Protein AF-C6LHU2-F1 (afdb_monomer_lite)

Radius of gyration: 15.75 Å; chains: 1; bounding box: 28×20×45 Å

pLDDT: mean 87.89, std 11.66, range [43.5, 97.12]

Organism: NCBI:txid478749

Foldseek 3Di:
DDFPWDFDFDQPPVVRDTDTFTKTWPDKDKDFPDADPVGTDMDMDIDIDGD

Secondary structure (DSSP, 8-state):
----EEEEEEEETTTTEEEEEEEEEEEEEEEEEEEETTEEEEEEEEEEEE-

Sequence (51 aa):
MRKSDEIVEDLNTETMNIVDTQMYIDGYQVKLVSDTLYGSLWEVLFTLKEF

Structure (mmCIF, N/CA/C/O backbone):
data_AF-C6LHU2-F1
#
_entry.id   AF-C6LHU2-F1
#
loop_
_atom_site.group_PDB
_atom_site.id
_atom_site.type_symbol
_atom_site.label_atom_id
_atom_site.label_alt_id
_atom_site.label_comp_id
_atom_site.label_asym_id
_atom_site.label_entity_id
_atom_site.label_seq_id
_atom_site.pdbx_PDB_ins_code
_atom_site.Cartn_x
_atom_site.Cartn_y
_atom_site.Cartn_z
_atom_site.occupancy
_atom_site.B_iso_or_equiv
_atom_site.auth_seq_id
_atom_site.auth_comp_id
_atom_site.auth_asym_id
_atom_site.auth_atom_id
_atom_site.pdbx_PDB_model_num
ATOM 1 N N . MET A 1 1 ? -13.989 -9.438 -4.966 1.00 43.50 1 MET A N 1
ATOM 2 C CA . MET A 1 1 ? -12.572 -9.179 -4.636 1.00 43.50 1 MET A CA 1
ATOM 3 C C . MET A 1 1 ? -12.476 -9.216 -3.117 1.00 43.50 1 MET A C 1
ATOM 5 O O . MET A 1 1 ? -13.218 -8.483 -2.478 1.00 43.50 1 MET A O 1
ATOM 9 N N . ARG A 1 2 ? -11.736 -10.167 -2.536 1.00 48.53 2 ARG A N 1
ATOM 10 C CA . ARG A 1 2 ? -11.608 -10.301 -1.073 1.00 48.53 2 ARG A CA 1
ATOM 11 C C . ARG A 1 2 ? -10.732 -9.139 -0.599 1.00 48.53 2 ARG A C 1
ATOM 13 O O . ARG A 1 2 ? -9.646 -8.990 -1.149 1.00 48.53 2 ARG A O 1
ATOM 20 N N . LYS A 1 3 ? -11.214 -8.298 0.325 1.00 56.03 3 LYS A N 1
ATOM 21 C CA . LYS A 1 3 ? -10.345 -7.314 0.986 1.00 56.03 3 LYS A CA 1
ATOM 22 C C . LYS A 1 3 ? -9.197 -8.103 1.620 1.00 56.03 3 LYS A C 1
ATOM 24 O O . LYS A 1 3 ? -9.453 -9.091 2.305 1.00 56.03 3 LYS A O 1
ATOM 29 N N . SER A 1 4 ? -7.963 -7.770 1.270 1.00 63.22 4 SER A N 1
ATOM 30 C CA . SER A 1 4 ? -6.792 -8.304 1.951 1.00 63.22 4 SER A CA 1
ATOM 31 C C . SER A 1 4 ? -6.702 -7.584 3.288 1.00 63.22 4 SER A C 1
ATOM 33 O O . SER A 1 4 ? -6.473 -6.377 3.311 1.00 63.22 4 SER A O 1
ATOM 35 N N . ASP A 1 5 ? -6.987 -8.316 4.362 1.00 67.12 5 ASP A N 1
ATOM 36 C CA . ASP A 1 5 ? -6.787 -7.851 5.729 1.00 67.12 5 ASP A CA 1
ATOM 37 C C . ASP A 1 5 ? -5.280 -7.826 5.994 1.00 67.12 5 ASP A C 1
ATOM 39 O O . ASP A 1 5 ? -4.620 -8.863 5.881 1.00 67.12 5 ASP A O 1
ATOM 43 N N . GLU A 1 6 ? -4.736 -6.654 6.302 1.00 78.62 6 GLU A N 1
ATOM 44 C CA . GLU A 1 6 ? -3.313 -6.470 6.580 1.00 78.62 6 GLU A CA 1
ATOM 45 C C . GLU A 1 6 ? -3.145 -5.957 8.011 1.00 78.62 6 GLU A C 1
ATOM 47 O O . GLU A 1 6 ? -3.867 -5.057 8.444 1.00 78.62 6 GLU A O 1
ATOM 52 N N . ILE A 1 7 ? -2.233 -6.580 8.761 1.00 83.12 7 ILE A N 1
ATOM 53 C CA . ILE A 1 7 ? -1.835 -6.103 10.086 1.00 83.12 7 ILE A CA 1
ATOM 54 C C . ILE A 1 7 ? -0.677 -5.141 9.866 1.00 83.12 7 ILE A C 1
ATOM 56 O O . ILE A 1 7 ? 0.355 -5.535 9.322 1.00 83.12 7 ILE A O 1
ATOM 60 N N . VAL A 1 8 ? -0.875 -3.890 10.261 1.00 85.50 8 VAL A N 1
ATOM 61 C CA . VAL A 1 8 ? 0.108 -2.819 10.116 1.00 85.50 8 VAL A CA 1
ATOM 62 C C . VAL A 1 8 ? 0.431 -2.272 11.497 1.00 85.50 8 VAL A C 1
ATOM 64 O O . VAL A 1 8 ? -0.476 -1.999 12.281 1.00 85.50 8 VAL A O 1
ATOM 67 N N . GLU A 1 9 ? 1.721 -2.109 11.784 1.00 88.75 9 GLU A N 1
ATOM 68 C CA . GLU A 1 9 ? 2.179 -1.384 12.966 1.00 88.75 9 GLU A CA 1
ATOM 69 C C . GLU A 1 9 ? 1.904 0.111 12.770 1.00 88.75 9 GLU A C 1
ATOM 71 O O . GLU A 1 9 ? 2.481 0.747 11.882 1.00 88.75 9 GLU A O 1
ATOM 76 N N . ASP A 1 10 ? 1.025 0.670 13.597 1.00 85.69 10 ASP A N 1
ATOM 77 C CA . ASP A 1 10 ? 0.701 2.094 13.614 1.00 85.69 10 ASP A CA 1
ATOM 78 C C . ASP A 1 10 ? 1.085 2.730 14.955 1.00 85.69 10 ASP A C 1
ATOM 80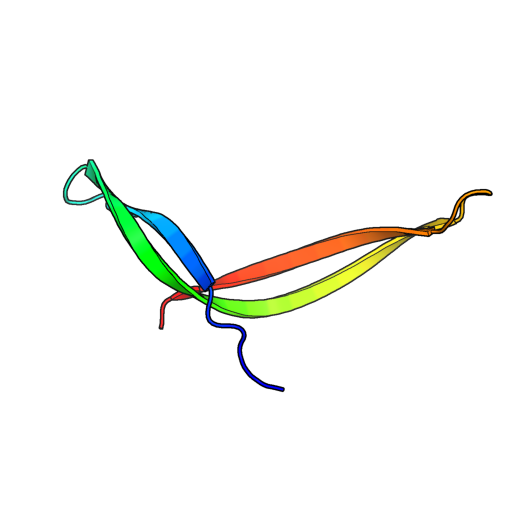 O O . ASP A 1 10 ? 1.060 2.096 16.016 1.00 85.69 10 ASP A O 1
ATOM 84 N N . LEU A 1 11 ? 1.470 4.006 14.915 1.00 89.69 11 LEU A N 1
ATOM 85 C CA . LEU A 1 11 ? 1.782 4.761 16.122 1.00 89.69 11 LEU A CA 1
ATOM 86 C C . LEU A 1 11 ? 0.496 5.356 16.693 1.00 89.69 11 LEU A C 1
ATOM 88 O O . LEU A 1 11 ? 0.011 6.387 16.225 1.00 89.69 11 LEU A O 1
ATOM 92 N N . ASN A 1 12 ? 0.014 4.787 17.796 1.00 86.69 12 ASN A N 1
ATOM 93 C CA . ASN A 1 12 ? -1.089 5.375 18.537 1.00 86.69 12 ASN A CA 1
ATOM 94 C C . ASN A 1 12 ? -0.641 6.712 19.153 1.00 86.69 12 ASN A C 1
ATOM 96 O O . ASN A 1 12 ? 0.147 6.757 20.102 1.00 86.69 12 ASN A O 1
ATOM 100 N N . THR A 1 13 ? -1.163 7.813 18.618 1.00 89.25 13 THR A N 1
ATOM 101 C CA . THR A 1 13 ? -0.736 9.171 18.992 1.00 89.25 13 THR A CA 1
ATOM 102 C C . THR A 1 13 ? -1.232 9.627 20.367 1.00 89.25 13 THR A C 1
ATOM 104 O O . THR A 1 13 ? -0.660 10.554 20.937 1.00 89.25 13 THR A O 1
ATOM 107 N N . GLU A 1 14 ? -2.237 8.961 20.941 1.00 90.75 14 GLU A N 1
ATOM 108 C CA . GLU A 1 14 ? -2.755 9.264 22.283 1.00 90.75 14 GLU A CA 1
ATOM 109 C C . GLU A 1 14 ? -1.880 8.654 23.384 1.00 90.75 14 GLU A C 1
ATOM 111 O O . GLU A 1 14 ? -1.670 9.258 24.435 1.00 90.75 14 GLU A O 1
ATOM 116 N N . THR A 1 15 ? -1.358 7.451 23.140 1.00 92.62 15 THR A N 1
ATOM 117 C CA . THR A 1 15 ? -0.580 6.678 24.123 1.00 92.62 15 THR A CA 1
ATOM 118 C C . THR A 1 15 ? 0.918 6.646 23.829 1.00 92.62 15 THR A C 1
ATOM 120 O O . THR A 1 15 ? 1.688 6.224 24.689 1.00 92.62 15 THR A O 1
ATOM 123 N N . MET A 1 16 ? 1.337 7.119 22.648 1.00 92.31 16 MET A N 1
ATOM 124 C CA . MET A 1 16 ? 2.710 7.055 22.127 1.00 92.31 16 MET A CA 1
ATOM 125 C C . MET A 1 16 ? 3.281 5.628 22.063 1.00 92.31 16 MET A C 1
ATOM 127 O O . MET A 1 16 ? 4.487 5.431 22.205 1.00 92.31 16 MET A O 1
ATOM 131 N N . ASN A 1 17 ? 2.420 4.635 21.832 1.00 92.06 17 ASN A N 1
ATOM 132 C CA . ASN A 1 17 ? 2.803 3.233 21.678 1.00 92.06 17 ASN A CA 1
ATOM 133 C C . ASN A 1 17 ? 2.590 2.764 20.238 1.00 92.06 17 ASN A C 1
ATOM 135 O O . ASN A 1 17 ? 1.660 3.210 19.568 1.00 92.06 17 ASN A O 1
ATOM 139 N N . ILE A 1 18 ? 3.426 1.825 19.794 1.00 91.94 18 ILE A N 1
ATOM 140 C CA . ILE A 1 18 ? 3.209 1.095 18.543 1.00 91.94 18 ILE A CA 1
ATOM 141 C C . ILE A 1 18 ? 2.176 0.004 18.815 1.00 91.94 18 ILE A C 1
ATOM 143 O O . ILE A 1 18 ? 2.311 -0.748 19.786 1.00 91.94 18 ILE A O 1
ATOM 147 N N . VAL A 1 19 ? 1.139 -0.055 17.989 1.00 90.88 19 VAL A N 1
ATOM 148 C CA . VAL A 1 19 ? 0.068 -1.048 18.079 1.00 90.88 19 VAL A CA 1
ATOM 149 C C . VAL A 1 19 ? -0.159 -1.700 16.723 1.00 90.88 19 VAL A C 1
ATOM 151 O O . VAL A 1 19 ? 0.013 -1.070 15.684 1.00 90.88 19 VAL A O 1
ATOM 154 N N . ASP A 1 20 ? -0.573 -2.962 16.751 1.00 91.56 20 ASP A N 1
ATOM 155 C CA . ASP A 1 20 ? -1.025 -3.667 15.559 1.00 91.56 20 ASP A CA 1
ATOM 156 C C . ASP A 1 20 ? -2.455 -3.234 15.225 1.00 91.56 20 ASP A C 1
ATOM 158 O O . ASP A 1 20 ? -3.379 -3.450 16.018 1.00 91.56 20 ASP A O 1
ATOM 162 N N . THR A 1 21 ? -2.649 -2.671 14.035 1.00 90.06 21 THR A N 1
ATOM 163 C CA . THR A 1 21 ? -3.958 -2.240 13.542 1.00 90.06 21 THR A CA 1
ATOM 164 C C . THR A 1 21 ? -4.347 -3.042 12.309 1.00 90.06 21 THR A C 1
ATOM 166 O O . THR A 1 21 ? -3.563 -3.223 11.375 1.00 90.06 21 THR A O 1
ATOM 169 N N . GLN A 1 22 ? -5.589 -3.529 12.295 1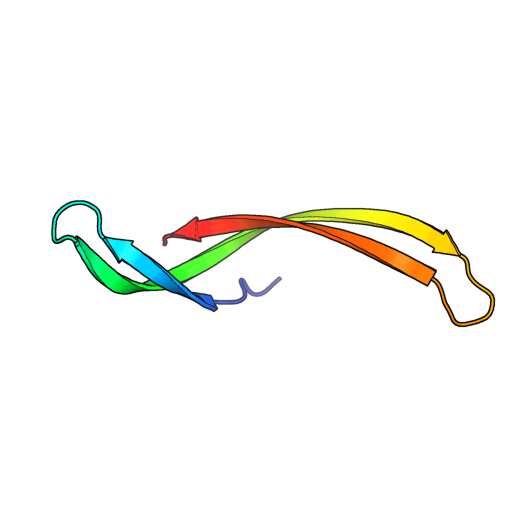.00 89.88 22 GLN A N 1
ATOM 170 C CA . GLN A 1 22 ? -6.142 -4.206 11.130 1.00 89.88 22 GLN A CA 1
ATOM 171 C C . GLN A 1 22 ? -6.613 -3.168 10.109 1.00 89.88 22 GLN A C 1
ATOM 173 O O . GLN A 1 22 ? -7.502 -2.360 10.386 1.00 89.88 22 GLN A O 1
ATOM 178 N N . MET A 1 23 ? -6.037 -3.218 8.913 1.00 91.00 23 MET A N 1
ATOM 179 C CA . MET A 1 23 ? -6.351 -2.316 7.810 1.00 91.00 23 MET A CA 1
ATOM 180 C C . MET A 1 23 ? -6.765 -3.096 6.560 1.00 91.00 23 MET A C 1
ATOM 182 O O . MET A 1 23 ? -6.531 -4.300 6.430 1.00 91.00 23 MET A O 1
ATOM 186 N N . TYR A 1 24 ? -7.392 -2.399 5.617 1.00 89.50 24 TYR A N 1
ATOM 187 C CA . TYR A 1 24 ? -7.685 -2.898 4.281 1.00 89.50 24 TYR A CA 1
ATOM 188 C C . TYR A 1 24 ? -7.258 -1.892 3.214 1.00 89.50 24 TYR A C 1
ATOM 190 O O . TYR A 1 24 ? -7.275 -0.679 3.422 1.00 89.50 24 TYR A O 1
ATOM 198 N N . ILE A 1 25 ? -6.936 -2.407 2.027 1.00 90.94 25 ILE A N 1
ATOM 199 C CA . ILE A 1 25 ? -6.656 -1.573 0.857 1.00 90.94 25 ILE A CA 1
ATOM 200 C C . ILE A 1 25 ? -7.962 -0.955 0.344 1.00 90.94 25 ILE A C 1
ATOM 202 O O . ILE A 1 25 ? -8.878 -1.666 -0.083 1.00 90.94 25 ILE A O 1
ATOM 206 N N . ASP A 1 26 ? -8.030 0.372 0.352 1.00 92.94 26 ASP A N 1
ATOM 207 C CA . ASP A 1 26 ? -9.101 1.171 -0.236 1.00 92.94 26 ASP A CA 1
ATOM 208 C C . ASP A 1 26 ? -8.663 1.761 -1.578 1.00 92.94 26 ASP A C 1
ATOM 210 O O . ASP A 1 26 ? -8.341 2.940 -1.715 1.00 92.94 26 ASP A O 1
ATOM 214 N N . GLY A 1 27 ? -8.632 0.897 -2.588 1.00 92.06 27 GLY A N 1
ATOM 215 C CA . GLY A 1 27 ? -8.238 1.269 -3.939 1.00 92.06 27 GLY A CA 1
ATOM 216 C C . GLY A 1 27 ? -6.725 1.296 -4.160 1.00 92.06 27 GLY A C 1
ATOM 217 O O . GLY A 1 27 ? -5.908 1.369 -3.241 1.00 92.06 27 GLY A O 1
ATOM 218 N N . TYR A 1 28 ? -6.360 1.192 -5.434 1.00 94.56 28 TYR A N 1
ATOM 219 C CA . TYR A 1 28 ? -4.978 1.206 -5.885 1.00 94.56 28 TYR A CA 1
ATOM 220 C C . TYR A 1 28 ? -4.888 1.757 -7.311 1.00 94.56 28 TYR A C 1
ATOM 222 O O . TYR A 1 28 ? -5.848 1.702 -8.084 1.00 94.56 28 TYR A O 1
ATOM 230 N N . GLN A 1 29 ? -3.724 2.288 -7.658 1.00 95.81 29 GLN A N 1
ATOM 231 C CA . GLN A 1 29 ? -3.360 2.738 -8.994 1.00 95.81 29 GLN A CA 1
ATOM 232 C C . GLN A 1 29 ? -2.061 2.059 -9.404 1.00 95.81 29 GLN A C 1
ATOM 234 O O . GLN A 1 29 ? -1.148 1.902 -8.595 1.00 95.81 29 GLN A O 1
ATOM 239 N N . VAL A 1 30 ? -1.986 1.655 -10.670 1.00 96.31 30 VAL A N 1
ATOM 240 C CA . VAL A 1 30 ? -0.813 0.984 -11.234 1.00 96.31 30 VAL A CA 1
ATOM 241 C C . VAL A 1 30 ? -0.365 1.738 -12.471 1.00 96.31 30 VAL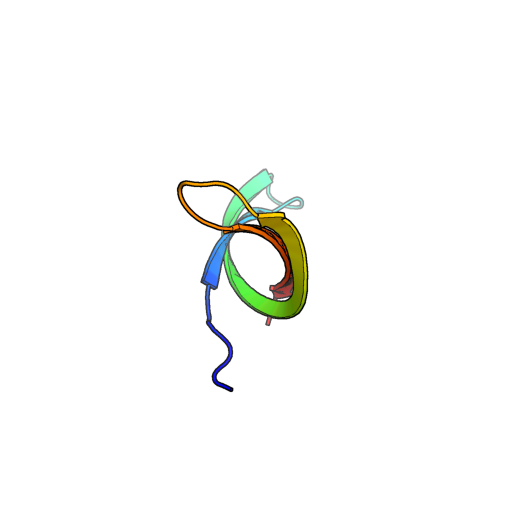 A C 1
ATOM 243 O O . VAL A 1 30 ? -1.188 2.086 -13.321 1.00 96.31 30 VAL A O 1
ATOM 246 N N . LYS A 1 31 ? 0.940 1.971 -12.586 1.00 97.12 31 LYS A N 1
ATOM 247 C CA . LYS A 1 31 ? 1.545 2.660 -13.723 1.00 97.12 31 LYS A CA 1
ATOM 248 C C . LYS A 1 31 ? 2.802 1.931 -14.182 1.00 97.12 31 LYS A C 1
ATOM 250 O O . LYS A 1 31 ? 3.682 1.635 -13.377 1.00 97.12 31 LYS A O 1
ATOM 255 N N . LEU A 1 32 ? 2.900 1.679 -15.487 1.00 95.94 32 LEU A N 1
ATOM 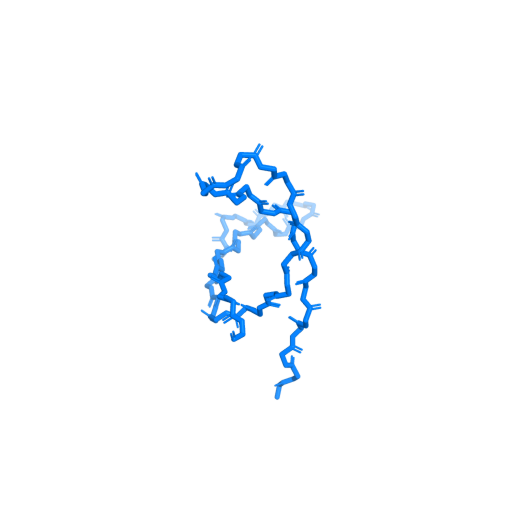256 C CA . LEU A 1 32 ? 4.149 1.238 -16.101 1.00 95.94 32 LEU A CA 1
ATOM 257 C C . LEU A 1 32 ? 5.124 2.415 -16.089 1.00 95.94 32 LEU A C 1
ATOM 259 O O . LEU A 1 32 ? 4.846 3.455 -16.692 1.00 95.94 32 LEU A O 1
ATOM 263 N N . VAL A 1 33 ? 6.242 2.265 -15.389 1.00 96.31 33 VAL A N 1
ATOM 264 C CA . VAL A 1 33 ? 7.296 3.284 -15.350 1.00 96.31 33 VAL A CA 1
ATOM 265 C C . VAL A 1 33 ? 8.163 3.158 -16.596 1.00 96.31 33 VAL A C 1
ATOM 267 O O . VAL A 1 33 ? 8.395 4.146 -17.291 1.00 96.31 33 VAL A O 1
ATOM 270 N N . SER A 1 34 ? 8.611 1.941 -16.900 1.00 95.12 34 SER A N 1
ATOM 271 C CA . SER A 1 34 ? 9.377 1.635 -18.105 1.00 95.12 34 SER A CA 1
ATOM 272 C C . SER A 1 34 ? 9.378 0.138 -18.404 1.00 95.12 34 SER A C 1
ATOM 274 O O . SER A 1 34 ? 9.337 -0.692 -17.496 1.00 95.12 34 SER A O 1
ATOM 276 N N . ASP A 1 35 ? 9.481 -0.205 -19.687 1.00 95.25 35 ASP A N 1
ATOM 277 C CA . ASP A 1 35 ? 9.854 -1.550 -20.115 1.00 95.25 35 ASP A CA 1
ATOM 278 C C . ASP A 1 35 ? 11.375 -1.640 -20.236 1.00 95.25 35 ASP A C 1
ATOM 280 O O . ASP A 1 35 ? 12.015 -0.817 -20.895 1.00 95.25 35 ASP A O 1
ATOM 284 N N . THR A 1 36 ? 11.966 -2.642 -19.591 1.00 90.88 36 THR A N 1
ATOM 285 C CA . THR A 1 36 ? 13.399 -2.929 -19.680 1.00 90.88 36 THR A CA 1
ATOM 286 C C . THR A 1 36 ? 13.628 -4.290 -20.325 1.00 90.88 36 THR A C 1
ATOM 288 O O . THR A 1 36 ? 12.733 -5.132 -20.391 1.00 90.88 36 THR A O 1
ATOM 291 N N . LEU A 1 37 ? 14.865 -4.547 -20.753 1.00 89.75 37 LEU A N 1
ATOM 292 C CA . LEU A 1 37 ? 15.262 -5.844 -21.313 1.00 89.75 37 LEU A CA 1
ATOM 293 C C . LEU A 1 37 ? 15.118 -7.014 -20.321 1.00 89.75 37 LEU A C 1
ATOM 295 O O . LEU A 1 37 ? 15.106 -8.165 -20.744 1.00 89.75 37 LEU A O 1
ATOM 299 N N . TYR A 1 38 ? 15.001 -6.727 -19.022 1.00 89.12 38 TYR A N 1
ATOM 300 C CA . TYR A 1 38 ? 14.865 -7.722 -17.956 1.00 89.12 38 TYR A CA 1
ATOM 301 C C . TYR A 1 38 ? 13.444 -7.784 -17.378 1.00 89.12 38 TYR A C 1
ATOM 303 O O . TYR A 1 38 ? 13.207 -8.504 -16.410 1.00 89.12 38 TYR A O 1
ATOM 311 N N . GLY A 1 39 ? 12.503 -7.037 -17.964 1.00 92.88 39 GLY A N 1
ATOM 312 C CA . GLY A 1 39 ? 11.117 -6.943 -17.518 1.00 92.88 39 GLY A CA 1
ATOM 313 C C . GLY A 1 39 ? 10.636 -5.505 -17.344 1.00 92.88 39 GLY A C 1
ATOM 314 O O . GLY A 1 39 ? 11.392 -4.540 -17.458 1.00 92.88 39 GLY A O 1
ATOM 315 N N . SER A 1 40 ? 9.347 -5.372 -17.070 1.00 95.50 40 SER A N 1
ATOM 316 C CA . SER A 1 40 ? 8.674 -4.091 -16.876 1.00 95.50 40 SER A CA 1
ATOM 317 C C . SER A 1 40 ? 8.782 -3.628 -15.422 1.00 95.50 40 SER A C 1
ATOM 319 O O . SER A 1 40 ? 8.510 -4.400 -14.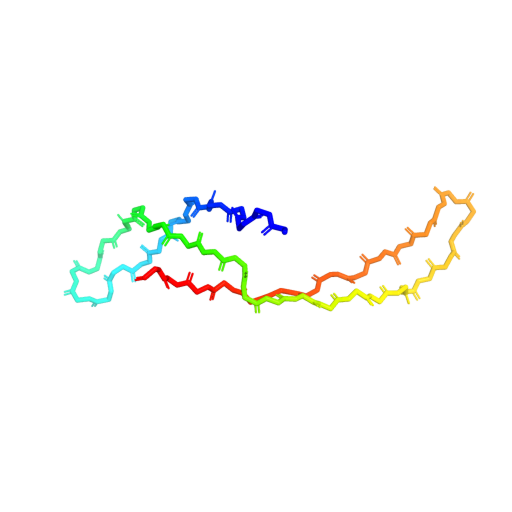501 1.00 95.50 40 SER A O 1
ATOM 321 N N . LEU A 1 41 ? 9.140 -2.363 -15.210 1.00 95.88 41 LEU A N 1
ATOM 322 C CA . LEU A 1 41 ? 9.118 -1.722 -13.899 1.00 95.88 41 LEU A CA 1
ATOM 323 C C . LEU A 1 41 ? 7.752 -1.069 -13.669 1.00 95.88 41 LEU A C 1
ATOM 325 O O . LEU A 1 41 ? 7.334 -0.202 -14.438 1.00 95.88 41 LEU A O 1
ATOM 329 N N . TRP A 1 42 ? 7.082 -1.455 -12.587 1.00 96.12 42 TRP A N 1
ATOM 330 C CA . TRP A 1 42 ? 5.744 -0.977 -12.245 1.00 96.12 42 TRP A CA 1
ATOM 331 C C . TRP A 1 42 ? 5.753 -0.188 -10.941 1.00 96.12 42 TRP A C 1
ATOM 333 O O . TRP A 1 42 ? 6.353 -0.608 -9.954 1.00 96.12 42 TRP A O 1
ATOM 343 N N . GLU A 1 43 ? 5.046 0.936 -10.940 1.00 96.06 43 GLU A N 1
ATOM 344 C CA . GLU A 1 43 ? 4.728 1.711 -9.746 1.00 96.06 43 GLU A CA 1
ATOM 345 C C . GLU A 1 43 ? 3.305 1.367 -9.306 1.00 96.06 43 GLU A C 1
ATOM 347 O O . GLU A 1 43 ? 2.377 1.365 -10.124 1.00 96.06 43 GLU A O 1
ATOM 352 N N . VAL A 1 44 ? 3.140 1.061 -8.020 1.00 95.38 44 VAL A N 1
ATOM 353 C CA . VAL A 1 44 ? 1.844 0.758 -7.410 1.00 95.38 44 VAL A CA 1
ATOM 354 C C . VAL A 1 44 ? 1.634 1.713 -6.247 1.00 95.38 44 VAL A C 1
ATOM 356 O O . VAL A 1 44 ? 2.390 1.690 -5.278 1.00 95.38 44 VAL A O 1
ATOM 359 N N . LEU A 1 45 ? 0.597 2.540 -6.345 1.00 95.12 45 LEU A N 1
ATOM 360 C CA . LEU A 1 45 ? 0.125 3.376 -5.249 1.00 95.12 45 LEU A CA 1
ATOM 361 C C . LEU A 1 45 ? -1.152 2.765 -4.696 1.00 95.12 45 LEU A C 1
ATOM 363 O O . LEU A 1 45 ? -2.026 2.352 -5.457 1.00 95.12 45 LEU A O 1
ATOM 367 N N . PHE A 1 46 ? -1.290 2.738 -3.382 1.00 94.06 46 PHE A N 1
ATOM 368 C CA . PHE A 1 46 ? -2.493 2.252 -2.725 1.00 94.06 46 PHE A CA 1
ATOM 369 C C . PHE A 1 46 ? -2.791 3.090 -1.490 1.00 94.06 46 PHE A C 1
ATOM 371 O O . PHE A 1 46 ? -1.935 3.816 -0.984 1.00 94.06 46 PHE A O 1
ATOM 378 N N . THR A 1 47 ? -4.035 3.023 -1.036 1.00 93.31 47 THR A N 1
ATOM 379 C CA . THR A 1 47 ? -4.479 3.655 0.207 1.00 93.31 47 THR A CA 1
ATOM 380 C C . THR A 1 47 ? -4.877 2.565 1.183 1.00 93.31 47 THR A C 1
ATOM 382 O O . THR A 1 47 ? -5.585 1.635 0.808 1.00 93.31 47 THR A O 1
ATOM 385 N N . LEU A 1 48 ? -4.422 2.678 2.427 1.00 91.38 48 LEU A N 1
ATOM 386 C CA . LEU A 1 48 ? -4.872 1.831 3.525 1.00 91.38 48 LEU A CA 1
ATOM 387 C C . LEU A 1 48 ? -5.921 2.577 4.344 1.00 91.38 48 LEU A C 1
ATOM 389 O O . LEU A 1 48 ? -5.826 3.792 4.533 1.00 91.38 48 LEU A O 1
ATOM 393 N N . LYS A 1 49 ? -6.930 1.844 4.807 1.00 90.38 49 LYS A N 1
ATOM 394 C CA . LYS A 1 49 ? -7.942 2.324 5.745 1.00 90.38 49 LYS A CA 1
ATOM 395 C C . LYS A 1 49 ? -8.150 1.314 6.856 1.00 90.38 49 LYS A C 1
ATOM 397 O O . LYS A 1 49 ? -8.156 0.111 6.612 1.00 90.38 49 LYS A O 1
ATOM 402 N N . GLU A 1 50 ? -8.368 1.825 8.053 1.00 86.00 50 GLU A N 1
ATOM 403 C CA . GLU A 1 50 ? -8.802 1.037 9.203 1.00 86.00 50 GLU A CA 1
ATOM 404 C C . GLU A 1 50 ? -10.258 0.579 9.030 1.00 86.00 50 GLU A C 1
ATOM 406 O O . GLU A 1 50 ? -11.026 1.188 8.270 1.00 86.00 50 GLU A O 1
ATOM 411 N N . PHE A 1 51 ? -10.610 -0.523 9.695 1.00 80.19 51 PHE A N 1
ATOM 412 C CA . PHE A 1 51 ? -11.957 -1.105 9.684 1.00 80.19 51 PHE A CA 1
ATOM 413 C C . PHE A 1 51 ? -13.003 -0.276 10.431 1.00 80.19 51 PHE A C 1
ATOM 415 O O 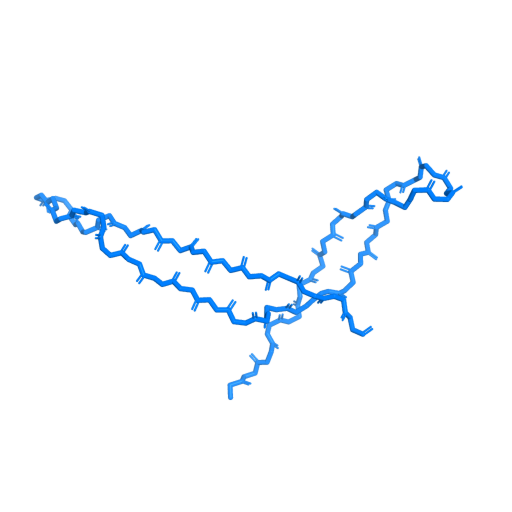. PHE A 1 51 ? -12.689 0.261 11.513 1.00 80.19 51 PHE A O 1
#